Protein AF-A0A3D9CYR2-F1 (afdb_monomer)

Structure (mmCIF, N/CA/C/O backbone):
data_AF-A0A3D9CYR2-F1
#
_entry.id   AF-A0A3D9CYR2-F1
#
loop_
_atom_site.group_PDB
_atom_site.id
_atom_site.type_symbol
_atom_site.label_atom_id
_atom_site.label_alt_id
_atom_site.label_comp_id
_atom_site.label_asym_id
_atom_site.label_entity_id
_atom_site.label_seq_id
_atom_site.pdbx_PDB_ins_code
_atom_site.Cartn_x
_atom_site.Cartn_y
_atom_site.Cartn_z
_atom_site.occupancy
_atom_site.B_iso_or_equiv
_atom_site.auth_seq_id
_atom_site.auth_comp_id
_atom_site.auth_asym_id
_atom_site.auth_atom_id
_atom_site.pdbx_PDB_model_num
ATOM 1 N N . MET A 1 1 ? -7.072 55.480 0.513 1.00 42.84 1 MET A N 1
ATOM 2 C CA . MET A 1 1 ? -6.463 54.305 -0.160 1.00 42.84 1 MET A CA 1
ATOM 3 C C . MET A 1 1 ? -5.850 53.434 0.936 1.00 42.84 1 MET A C 1
ATOM 5 O O . MET A 1 1 ? -5.068 53.984 1.683 1.00 42.84 1 MET A O 1
ATOM 9 N N . LYS A 1 2 ? -6.154 52.165 1.211 1.00 46.22 2 LYS A N 1
ATOM 10 C CA . LYS A 1 2 ? -6.971 51.106 0.607 1.00 46.22 2 LYS A CA 1
ATOM 11 C C . LYS A 1 2 ? -7.495 50.254 1.786 1.00 46.22 2 LYS A C 1
ATOM 13 O O . LYS A 1 2 ? -6.714 49.564 2.427 1.00 46.22 2 LYS A O 1
ATOM 18 N N . LYS A 1 3 ? -8.793 50.323 2.096 1.00 49.12 3 LYS A N 1
ATOM 19 C CA . LYS A 1 3 ? -9.496 49.328 2.926 1.00 49.12 3 LYS A CA 1
ATOM 20 C C . LYS A 1 3 ? -9.968 48.233 1.973 1.00 49.12 3 LYS A C 1
ATOM 22 O O . LYS A 1 3 ? -11.057 48.376 1.439 1.00 49.12 3 LYS A O 1
ATOM 27 N N . LEU A 1 4 ? -9.140 47.242 1.638 1.00 52.88 4 LEU A N 1
ATOM 28 C CA . LEU A 1 4 ? -9.572 46.180 0.713 1.00 52.88 4 LEU A CA 1
ATOM 29 C C . LEU A 1 4 ? -8.620 44.975 0.693 1.00 52.88 4 LEU A C 1
ATOM 31 O O . LEU A 1 4 ? -8.043 44.671 -0.337 1.00 52.88 4 LEU A O 1
ATOM 35 N N . LEU A 1 5 ? -8.431 44.298 1.827 1.00 51.19 5 LEU A N 1
ATOM 36 C CA . LEU A 1 5 ? -7.772 42.980 1.867 1.00 51.19 5 LEU A CA 1
ATOM 37 C C . LEU A 1 5 ? -8.342 42.110 3.003 1.00 51.19 5 LEU A C 1
ATOM 39 O O . LEU A 1 5 ? -7.603 41.485 3.751 1.00 51.19 5 LEU A O 1
ATOM 43 N N . LEU A 1 6 ? -9.667 42.094 3.165 1.00 46.38 6 LEU A N 1
ATOM 44 C CA . LEU A 1 6 ? -10.332 41.212 4.134 1.00 46.38 6 LEU A CA 1
ATOM 45 C C . LEU A 1 6 ? -11.439 40.373 3.487 1.00 46.38 6 LEU A C 1
ATOM 47 O O . LEU A 1 6 ? -12.475 40.152 4.085 1.00 46.38 6 LEU A O 1
ATOM 51 N N . PHE A 1 7 ? -11.242 39.943 2.244 1.00 47.69 7 PHE A N 1
ATOM 52 C CA . PHE A 1 7 ? -12.114 38.978 1.568 1.00 47.69 7 PHE A CA 1
ATOM 53 C C . PHE A 1 7 ? -11.292 38.262 0.491 1.00 47.69 7 PHE A C 1
ATOM 55 O O . PHE A 1 7 ? -11.448 38.508 -0.698 1.00 47.69 7 PHE A O 1
ATOM 62 N N . SER A 1 8 ? -10.354 37.411 0.910 1.00 45.47 8 SER A N 1
ATOM 63 C CA . SER A 1 8 ? -9.759 36.419 0.012 1.00 45.47 8 SER A CA 1
ATOM 64 C C . SER A 1 8 ? -9.981 35.038 0.610 1.00 45.47 8 SER A C 1
ATOM 66 O O . SER A 1 8 ? -9.232 34.582 1.465 1.00 45.47 8 SER A O 1
ATOM 68 N N . LEU A 1 9 ? -11.098 34.453 0.176 1.00 43.81 9 LEU A N 1
ATOM 69 C CA . LEU A 1 9 ? -11.308 33.026 -0.051 1.00 43.81 9 LEU A CA 1
ATOM 70 C C . LEU A 1 9 ? -10.825 32.075 1.057 1.00 43.81 9 LEU A C 1
ATOM 72 O O . LEU A 1 9 ? -9.909 31.275 0.887 1.00 43.81 9 LEU A O 1
ATOM 76 N N . LEU A 1 10 ? -11.594 32.056 2.144 1.00 48.41 10 LEU A N 1
ATOM 77 C CA . LEU A 1 10 ? -11.950 30.817 2.839 1.00 48.41 10 LEU A CA 1
ATOM 78 C C . LEU A 1 10 ? -12.806 29.949 1.901 1.00 48.41 10 LEU A C 1
ATOM 80 O O . LEU A 1 10 ? -14.018 29.873 2.051 1.00 48.41 10 LEU A O 1
ATOM 84 N N . ILE A 1 11 ? -12.188 29.342 0.889 1.00 52.81 11 ILE A N 1
ATOM 85 C CA . ILE A 1 11 ? -12.760 28.197 0.173 1.00 52.81 11 ILE A CA 1
ATOM 86 C C . ILE A 1 11 ? -11.603 27.249 -0.137 1.00 52.81 11 ILE A C 1
ATOM 88 O O . ILE A 1 11 ? -11.166 27.112 -1.274 1.00 52.81 11 ILE A O 1
ATOM 92 N N . ILE A 1 12 ? -11.076 26.603 0.902 1.00 53.94 12 ILE A N 1
ATOM 93 C CA . ILE A 1 12 ? -10.511 25.271 0.707 1.00 53.94 12 ILE A CA 1
ATOM 94 C C . ILE A 1 12 ? -11.660 24.339 1.050 1.00 53.94 12 ILE A C 1
ATOM 96 O O . ILE A 1 12 ? -11.961 24.080 2.212 1.00 53.94 12 ILE A O 1
ATOM 100 N N . SER A 1 13 ? -12.369 23.953 -0.003 1.00 43.34 13 SER A N 1
ATOM 101 C CA . SER A 1 13 ? -13.354 22.888 -0.021 1.00 43.34 13 SER A CA 1
ATOM 102 C C . SER A 1 13 ? -12.789 21.664 0.697 1.00 43.34 13 SER A C 1
ATOM 104 O O . SER A 1 13 ? -11.950 20.947 0.149 1.00 43.34 13 SER A O 1
ATOM 106 N N . GLN A 1 14 ? -13.255 21.419 1.918 1.00 45.66 14 GLN A N 1
ATOM 107 C CA . GLN A 1 14 ? -13.211 20.089 2.496 1.00 45.66 14 GLN A CA 1
ATOM 108 C C . GLN A 1 14 ? -14.161 19.238 1.653 1.00 45.66 14 GLN A C 1
ATOM 110 O O . GLN A 1 14 ? -15.364 19.200 1.888 1.00 45.66 14 GLN A O 1
ATOM 115 N N . LEU A 1 15 ? -13.627 18.580 0.626 1.00 43.56 15 LEU A N 1
ATOM 116 C CA . LEU A 1 15 ? -14.238 17.362 0.116 1.00 43.56 15 LEU A CA 1
ATOM 117 C C . LEU A 1 15 ? -13.933 16.264 1.140 1.00 43.56 15 LEU A C 1
ATOM 119 O O . LEU A 1 15 ? -13.106 15.387 0.907 1.00 43.56 15 LEU A O 1
ATOM 123 N N . SER A 1 16 ? -14.552 16.353 2.317 1.00 47.31 16 SER A N 1
ATOM 124 C CA . SER A 1 16 ? -14.657 15.223 3.229 1.00 47.31 16 SER A CA 1
ATOM 125 C C . SER A 1 16 ? -15.681 14.267 2.622 1.00 47.31 16 SER A C 1
ATOM 127 O O . SER A 1 16 ? -16.867 14.290 2.942 1.00 47.31 16 SER A O 1
ATOM 129 N N . PHE A 1 17 ? -15.233 13.454 1.662 1.00 49.62 17 PHE A N 1
ATOM 130 C CA . PHE A 1 17 ? -15.989 12.286 1.225 1.00 49.62 17 PHE A CA 1
ATOM 131 C C . PHE A 1 17 ? -16.207 11.411 2.456 1.00 49.62 17 PHE A C 1
ATOM 133 O O . PHE A 1 17 ? -15.245 10.825 2.937 1.00 49.62 17 PHE A O 1
ATOM 140 N N . GLY A 1 18 ? -17.435 11.418 2.990 1.00 49.38 18 GLY A N 1
ATOM 141 C CA . GLY A 1 18 ? -17.879 10.595 4.117 1.00 49.38 18 GLY A CA 1
ATOM 142 C C . GLY A 1 18 ? -16.803 10.422 5.180 1.00 49.38 18 GLY A C 1
ATOM 143 O O . GLY A 1 18 ? -16.190 9.362 5.250 1.00 49.38 18 GLY A O 1
ATOM 144 N N . GLN A 1 19 ? -16.530 11.471 5.960 1.00 49.75 19 GLN A N 1
ATOM 145 C CA . GLN A 1 19 ? -15.589 11.378 7.070 1.00 49.75 19 GLN A CA 1
ATOM 146 C C . GLN A 1 19 ? -16.124 10.310 8.029 1.00 49.75 19 GLN A C 1
ATOM 148 O O . GLN A 1 19 ? -17.091 10.536 8.753 1.00 49.75 19 GLN A O 1
ATOM 153 N N . PHE A 1 20 ? -15.555 9.107 7.964 1.00 62.25 20 PHE A N 1
ATOM 154 C CA . PHE A 1 20 ? -15.758 8.082 8.972 1.00 62.25 20 PHE A CA 1
ATOM 155 C C . PHE A 1 20 ? -15.062 8.579 10.233 1.00 62.25 20 PHE A C 1
ATOM 157 O O . PHE A 1 20 ? -13.913 8.234 10.515 1.00 62.25 20 PHE A O 1
ATOM 164 N N . ASP A 1 21 ? -15.741 9.482 10.935 1.00 61.31 21 ASP A N 1
ATOM 165 C CA . ASP A 1 21 ? -15.274 10.034 12.189 1.00 61.31 21 ASP A CA 1
ATOM 166 C C . ASP A 1 21 ? -14.985 8.854 13.120 1.00 61.31 21 ASP A C 1
ATOM 168 O O . ASP A 1 21 ? -15.880 8.073 13.451 1.00 61.31 21 ASP A O 1
ATOM 172 N N . ASN A 1 22 ? -13.718 8.729 13.525 1.00 78.75 22 ASN A N 1
ATOM 173 C CA . ASN A 1 22 ? -13.174 7.718 14.441 1.00 78.75 22 ASN A CA 1
ATOM 174 C C . ASN A 1 22 ? -12.712 6.369 13.855 1.00 78.75 22 ASN A C 1
ATOM 176 O O . ASN A 1 22 ? -12.506 5.438 14.636 1.00 78.75 22 ASN A O 1
ATOM 180 N N . LEU A 1 23 ? -12.477 6.225 12.544 1.00 87.69 23 LEU A N 1
ATOM 181 C CA . LEU A 1 23 ? -11.681 5.070 12.098 1.00 87.69 23 LEU A CA 1
ATOM 182 C C . LEU A 1 23 ? -10.227 5.199 12.575 1.00 87.69 23 LEU A C 1
ATOM 184 O O . LEU A 1 23 ? -9.652 6.286 12.482 1.00 87.69 23 LEU A O 1
ATOM 188 N N . PRO A 1 24 ? -9.607 4.110 13.065 1.00 91.50 24 PRO A N 1
ATOM 189 C CA . PRO A 1 24 ? -8.216 4.156 13.477 1.00 91.50 24 PRO A CA 1
ATOM 190 C C . PRO A 1 24 ? -7.319 4.350 12.252 1.00 91.50 24 PRO A C 1
ATOM 192 O O . PRO A 1 24 ? -7.443 3.638 11.250 1.00 91.50 24 PRO A O 1
ATOM 195 N N . GLU A 1 25 ? -6.398 5.306 12.352 1.00 93.50 25 GLU A N 1
ATOM 196 C CA . GLU A 1 25 ? -5.331 5.470 11.372 1.00 93.50 25 GLU A CA 1
ATOM 197 C C . GLU A 1 25 ? -4.316 4.337 11.515 1.00 93.50 25 GLU A C 1
ATOM 199 O O . GLU A 1 25 ? -3.857 4.020 12.613 1.00 93.50 25 GLU A O 1
ATOM 204 N N . LYS A 1 26 ? -3.965 3.734 10.383 1.00 92.69 26 LYS A N 1
ATOM 205 C CA . LYS A 1 26 ? -3.000 2.646 10.271 1.00 92.69 26 LYS A CA 1
ATOM 206 C C . LYS A 1 26 ? -1.993 2.968 9.187 1.00 92.69 26 LYS A C 1
ATOM 208 O O . LYS A 1 26 ? -2.328 3.521 8.135 1.00 92.69 26 LYS A O 1
ATOM 213 N N . THR A 1 27 ? -0.746 2.607 9.437 1.00 94.88 27 THR A N 1
ATOM 214 C CA . THR A 1 27 ? 0.367 2.842 8.524 1.00 94.88 27 THR A CA 1
ATOM 215 C C . THR A 1 27 ? 0.746 1.557 7.806 1.00 94.88 27 THR A C 1
ATOM 217 O O . THR A 1 27 ? 1.071 0.538 8.419 1.00 94.88 27 THR A O 1
ATOM 220 N N . ALA A 1 28 ? 0.761 1.627 6.478 1.00 94.00 28 ALA A N 1
ATOM 221 C CA . ALA A 1 28 ? 1.272 0.578 5.619 1.00 94.00 28 ALA A CA 1
ATOM 222 C C . ALA A 1 28 ? 2.682 0.942 5.146 1.00 94.00 28 ALA A C 1
ATOM 224 O O . ALA A 1 28 ? 2.880 1.929 4.433 1.00 94.00 28 ALA A O 1
ATOM 225 N N . TYR A 1 29 ? 3.664 0.135 5.539 1.00 95.50 29 TYR A N 1
ATOM 226 C CA . TYR A 1 29 ? 5.040 0.228 5.076 1.00 95.50 29 TYR A CA 1
ATOM 227 C C . TYR A 1 29 ? 5.313 -0.829 4.014 1.00 95.50 29 TYR A C 1
ATOM 229 O O . TYR A 1 29 ? 4.923 -1.987 4.158 1.00 95.50 29 TYR A O 1
ATOM 237 N N . PHE A 1 3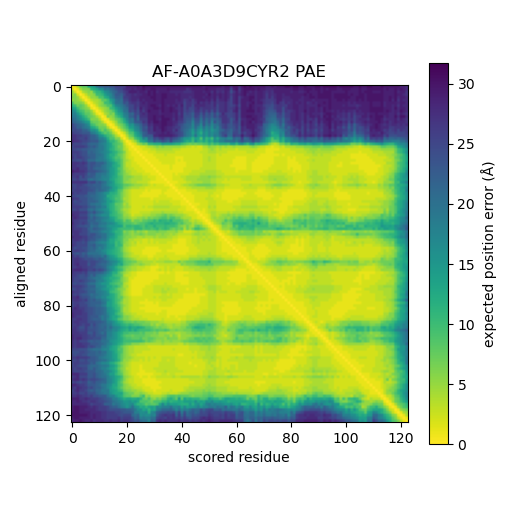0 ? 6.045 -0.445 2.976 1.00 96.25 30 PHE A N 1
ATOM 238 C CA . PHE A 1 30 ? 6.379 -1.332 1.875 1.00 96.25 30 PHE A CA 1
ATOM 239 C C . PHE A 1 30 ? 7.824 -1.155 1.432 1.00 96.25 30 PHE A C 1
ATOM 241 O O . PHE A 1 30 ? 8.294 -0.042 1.185 1.00 96.25 30 PHE A O 1
ATOM 248 N N . LYS A 1 31 ? 8.530 -2.276 1.317 1.00 96.12 31 LYS A N 1
ATOM 249 C CA . LYS A 1 31 ? 9.858 -2.363 0.722 1.00 96.12 31 LYS A CA 1
ATOM 250 C C . LYS A 1 31 ? 9.736 -3.056 -0.642 1.00 96.12 31 LYS A C 1
ATOM 252 O O . LYS A 1 31 ? 9.661 -4.289 -0.680 1.00 96.12 31 LYS A O 1
ATOM 257 N N . PRO A 1 32 ? 9.679 -2.285 -1.744 1.00 96.12 32 PRO A N 1
ATOM 258 C CA . PRO A 1 32 ? 9.499 -2.836 -3.082 1.00 96.12 32 PRO A CA 1
ATOM 259 C C . PRO A 1 32 ? 10.732 -3.607 -3.576 1.00 96.12 32 PRO A C 1
ATOM 261 O O . PRO A 1 32 ? 11.831 -3.449 -3.029 1.00 96.12 32 PRO A O 1
ATOM 264 N N . PRO A 1 33 ? 10.591 -4.380 -4.671 1.00 94.88 33 PRO A N 1
ATOM 265 C CA . PRO A 1 33 ? 11.732 -4.764 -5.494 1.00 94.88 33 PRO A CA 1
ATOM 266 C C . PRO A 1 33 ? 12.569 -3.535 -5.877 1.00 94.88 33 PRO A C 1
ATOM 268 O O . PRO A 1 33 ? 12.025 -2.479 -6.197 1.00 94.88 33 PRO A O 1
ATOM 271 N N . SER A 1 34 ? 13.895 -3.678 -5.928 1.00 93.31 34 SER A N 1
ATOM 272 C CA . SER A 1 34 ? 14.804 -2.575 -6.287 1.00 93.31 34 SER A CA 1
ATOM 273 C C . SER A 1 34 ? 14.621 -2.051 -7.716 1.00 93.31 34 SER A C 1
ATOM 275 O O . SER A 1 34 ? 15.147 -0.992 -8.045 1.00 93.31 34 SER A O 1
ATOM 277 N N . SER A 1 35 ? 13.899 -2.782 -8.568 1.00 92.88 35 SER A N 1
ATOM 278 C CA . SER A 1 35 ? 13.548 -2.367 -9.927 1.00 92.88 35 SER A CA 1
ATOM 279 C C . SER A 1 35 ? 12.388 -1.368 -9.988 1.00 92.88 35 SER A C 1
ATOM 281 O O . SER A 1 35 ? 12.161 -0.784 -11.044 1.00 92.88 35 SER A O 1
ATOM 283 N N . TRP A 1 36 ? 11.634 -1.167 -8.902 1.00 94.06 36 TRP A N 1
ATOM 284 C CA . TRP A 1 36 ? 10.512 -0.229 -8.892 1.00 94.06 36 TRP A CA 1
ATOM 285 C C . TRP A 1 36 ? 11.006 1.195 -8.634 1.00 94.06 36 TRP A C 1
ATOM 287 O O . TRP A 1 36 ? 11.654 1.463 -7.625 1.00 94.06 36 TRP A O 1
ATOM 297 N N . THR A 1 37 ? 10.660 2.125 -9.525 1.00 89.94 37 THR A N 1
ATOM 298 C CA . THR A 1 37 ? 11.003 3.549 -9.368 1.00 89.94 37 THR A CA 1
ATOM 299 C C . THR A 1 37 ? 10.081 4.256 -8.379 1.00 89.94 37 THR A C 1
ATOM 301 O O . THR A 1 37 ? 10.524 5.097 -7.597 1.00 89.94 37 THR A O 1
ATOM 304 N N . THR A 1 38 ? 8.790 3.926 -8.399 1.00 93.25 38 THR A N 1
ATOM 305 C CA . THR A 1 38 ? 7.786 4.532 -7.522 1.00 93.25 38 THR A CA 1
ATOM 306 C C . THR A 1 38 ? 6.792 3.459 -7.096 1.00 93.25 38 THR A C 1
ATOM 308 O O . THR A 1 38 ? 6.142 2.870 -7.959 1.00 93.25 38 THR A O 1
ATOM 311 N N . PRO A 1 39 ? 6.684 3.157 -5.794 1.00 96.81 39 PRO A N 1
ATOM 312 C CA . PRO A 1 39 ? 5.606 2.328 -5.285 1.00 96.81 39 PRO A CA 1
ATOM 313 C C . PRO A 1 39 ? 4.355 3.170 -5.019 1.00 96.81 39 PRO A C 1
ATOM 315 O O . PRO A 1 39 ? 4.437 4.268 -4.463 1.00 96.81 39 PRO A O 1
ATOM 318 N N . CYS A 1 40 ? 3.203 2.625 -5.381 1.00 97.38 40 CYS A N 1
ATOM 319 C CA . CYS A 1 40 ? 1.882 3.146 -5.069 1.00 97.38 40 CYS A CA 1
ATOM 320 C C . CYS A 1 40 ? 1.146 2.160 -4.174 1.00 97.38 40 CYS A C 1
ATOM 322 O O . CYS A 1 40 ? 1.492 0.978 -4.096 1.00 97.38 40 CYS A O 1
ATOM 324 N N . SER A 1 41 ? 0.111 2.655 -3.514 1.00 97.19 41 SER A N 1
ATOM 325 C CA . SER A 1 41 ? -0.813 1.821 -2.774 1.00 97.19 41 SER A CA 1
ATOM 326 C C . SER A 1 41 ? -2.221 2.400 -2.828 1.00 97.19 41 SER A C 1
ATOM 328 O O . SER A 1 41 ? -2.409 3.616 -2.906 1.00 97.19 41 SER A O 1
ATOM 330 N N . TYR A 1 42 ? -3.206 1.513 -2.758 1.00 95.12 42 TYR A N 1
ATOM 331 C CA . TYR A 1 42 ? -4.575 1.843 -2.380 1.00 95.12 42 TYR A CA 1
ATOM 332 C C . TYR A 1 42 ? -5.084 0.816 -1.368 1.00 95.12 42 TYR A C 1
ATOM 334 O O . TYR A 1 42 ? -4.483 -0.248 -1.182 1.00 95.12 42 TYR A O 1
ATOM 342 N N . MET A 1 43 ? -6.196 1.143 -0.716 1.00 93.44 43 MET A N 1
ATOM 343 C CA . MET A 1 43 ? -6.931 0.212 0.129 1.00 93.44 43 MET A CA 1
ATOM 344 C C . MET A 1 43 ? -8.376 0.106 -0.340 1.00 93.44 43 MET A C 1
ATOM 346 O O . MET A 1 43 ? -8.914 1.090 -0.821 1.00 93.44 43 MET A O 1
ATOM 350 N N . ASN A 1 44 ? -9.010 -1.042 -0.142 1.00 92.81 44 ASN A N 1
ATOM 351 C CA . ASN A 1 44 ? -10.460 -1.180 -0.181 1.00 92.81 44 ASN A CA 1
ATOM 352 C C . ASN A 1 44 ? -10.951 -1.629 1.187 1.00 92.81 44 ASN A C 1
ATOM 354 O O . ASN A 1 44 ? -10.332 -2.466 1.851 1.00 92.81 44 ASN A O 1
ATOM 358 N N . PHE A 1 45 ? -12.061 -1.050 1.619 1.00 91.06 45 PHE A N 1
ATOM 359 C CA . PHE A 1 45 ? -12.627 -1.358 2.916 1.00 91.06 45 PHE A CA 1
ATOM 360 C C . PHE A 1 45 ? -13.206 -2.774 2.948 1.00 91.06 45 PHE A C 1
ATOM 362 O O . PHE A 1 45 ? -13.917 -3.194 2.038 1.00 91.06 45 PHE A O 1
ATOM 369 N N . ILE A 1 46 ? -12.927 -3.484 4.038 1.00 91.94 46 ILE A N 1
ATOM 370 C CA . ILE A 1 46 ? -13.627 -4.718 4.410 1.00 91.94 46 ILE A CA 1
ATOM 371 C C . ILE A 1 46 ? -14.520 -4.438 5.623 1.00 91.94 46 ILE A C 1
ATOM 373 O O . ILE A 1 46 ? -15.652 -4.904 5.668 1.00 91.94 46 ILE A O 1
ATOM 377 N N . ASP A 1 47 ? -14.028 -3.652 6.586 1.00 89.75 47 ASP A N 1
ATOM 378 C CA . ASP A 1 47 ? -14.796 -3.127 7.714 1.00 89.75 47 ASP A CA 1
ATOM 379 C C . ASP A 1 47 ? -14.426 -1.648 7.969 1.00 89.75 47 ASP A C 1
ATOM 381 O O . ASP A 1 47 ? -13.241 -1.350 8.197 1.00 89.75 47 ASP A O 1
ATOM 385 N N . PRO A 1 48 ? -15.399 -0.713 7.936 1.00 87.25 48 PRO A N 1
ATOM 386 C CA . PRO A 1 48 ? -16.813 -0.921 7.593 1.00 87.25 48 PRO A CA 1
ATOM 387 C C . PRO A 1 48 ? -16.990 -1.336 6.129 1.00 87.25 48 PRO A C 1
ATOM 389 O O . PRO A 1 48 ? -16.266 -0.862 5.262 1.00 87.25 48 PRO A O 1
ATOM 392 N N . VAL A 1 49 ? -17.975 -2.184 5.827 1.00 85.88 49 VAL A N 1
ATOM 393 C CA . VAL A 1 49 ? -18.335 -2.460 4.427 1.00 85.88 49 VAL A CA 1
ATOM 394 C C . VAL A 1 49 ? -18.947 -1.194 3.832 1.00 85.88 49 VAL A C 1
ATOM 396 O O . VAL A 1 49 ? -19.996 -0.733 4.286 1.00 85.88 49 VAL A O 1
ATOM 399 N N . VAL A 1 50 ? -18.299 -0.628 2.816 1.00 80.19 50 VAL A N 1
ATOM 400 C CA . VAL A 1 50 ? -18.752 0.592 2.134 1.00 80.19 50 VAL A CA 1
ATOM 401 C C . VAL A 1 50 ? -18.751 0.378 0.628 1.00 80.19 50 VAL A C 1
ATOM 403 O O . VAL A 1 50 ? -18.018 -0.456 0.112 1.00 80.19 50 VAL A O 1
ATOM 406 N N . THR A 1 51 ? -19.549 1.158 -0.095 1.00 74.69 51 THR A N 1
ATOM 407 C CA . THR A 1 51 ? -19.605 1.117 -1.567 1.00 74.69 51 THR A CA 1
ATOM 408 C C . THR A 1 51 ? -18.518 1.978 -2.224 1.00 74.69 51 THR A C 1
ATOM 410 O O . THR A 1 51 ? -18.686 2.416 -3.360 1.00 74.69 51 THR A O 1
ATOM 413 N N . ILE A 1 52 ? -17.462 2.324 -1.482 1.00 76.50 52 ILE A N 1
ATOM 414 C CA . ILE A 1 52 ? -16.339 3.121 -1.980 1.00 76.50 52 ILE A CA 1
ATOM 415 C C . ILE A 1 52 ? -15.243 2.153 -2.400 1.00 76.50 52 ILE A C 1
ATOM 417 O O . ILE A 1 52 ? -14.602 1.543 -1.547 1.00 76.50 52 ILE A O 1
ATOM 421 N N . ASP A 1 53 ? -15.012 2.091 -3.706 1.00 70.75 53 ASP A N 1
ATOM 422 C CA . ASP A 1 53 ? -13.879 1.389 -4.289 1.00 70.75 53 ASP A CA 1
ATOM 423 C C . ASP A 1 53 ? -12.783 2.398 -4.630 1.00 70.75 53 ASP A C 1
ATOM 425 O O . ASP A 1 53 ? -12.996 3.365 -5.370 1.00 70.75 53 ASP A O 1
ATOM 429 N N . PHE A 1 54 ? -11.593 2.173 -4.087 1.00 85.75 54 PHE A N 1
ATOM 430 C CA . PHE A 1 54 ? -10.385 2.833 -4.545 1.00 85.75 54 PHE A CA 1
ATOM 431 C C . PHE A 1 54 ? -9.776 1.999 -5.667 1.00 85.75 54 PHE A C 1
ATOM 433 O O . PHE A 1 54 ? -9.678 0.773 -5.587 1.00 85.75 54 PHE A O 1
ATOM 440 N N . TYR A 1 55 ? -9.365 2.685 -6.730 1.00 85.81 55 TYR A N 1
ATOM 441 C CA . TYR A 1 55 ? -8.896 2.042 -7.948 1.00 85.81 55 TYR A CA 1
ATOM 442 C C . TYR A 1 55 ? -7.367 2.062 -8.046 1.00 85.81 55 TYR A C 1
ATOM 444 O O . TYR A 1 55 ? -6.726 3.031 -7.617 1.00 85.81 55 TYR A O 1
ATOM 452 N N . PRO A 1 56 ? -6.771 1.038 -8.680 1.00 89.88 56 PRO A N 1
ATOM 453 C CA . PRO A 1 56 ? -5.385 1.077 -9.106 1.00 89.88 56 PRO A CA 1
ATOM 454 C C . PRO A 1 56 ? -5.040 2.331 -9.940 1.00 89.88 56 PRO A C 1
ATOM 456 O O . PRO A 1 56 ? -5.873 2.817 -10.708 1.00 89.88 56 PRO A O 1
ATOM 459 N N . PRO A 1 57 ? -3.808 2.856 -9.822 1.00 93.38 57 PRO A N 1
ATOM 460 C CA . PRO A 1 57 ? -2.722 2.341 -8.989 1.00 93.38 57 PRO A CA 1
ATOM 461 C C . PRO A 1 57 ? -2.806 2.809 -7.527 1.00 93.38 57 PRO A C 1
ATOM 463 O O . PRO A 1 57 ? -1.966 2.419 -6.717 1.00 93.38 57 PRO A O 1
ATOM 466 N N . GLY A 1 58 ? -3.786 3.640 -7.172 1.00 93.25 58 GLY A N 1
ATOM 467 C CA . GLY A 1 58 ? -3.800 4.345 -5.899 1.00 93.25 58 GLY A CA 1
ATOM 468 C C . GLY A 1 58 ? -2.831 5.523 -5.854 1.00 93.25 58 GLY A C 1
ATOM 469 O O . GLY A 1 58 ? -2.481 6.112 -6.876 1.00 93.25 58 GLY A O 1
ATOM 470 N N . ASN A 1 59 ? -2.398 5.866 -4.644 1.00 95.00 59 ASN A N 1
ATOM 471 C CA . ASN A 1 59 ? -1.533 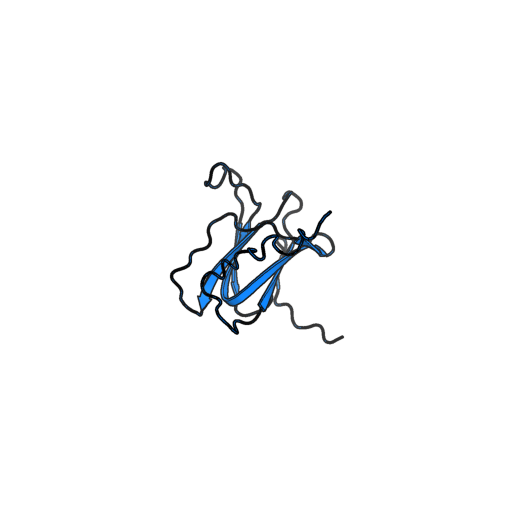7.009 -4.389 1.00 95.00 59 ASN A CA 1
ATOM 472 C C . ASN A 1 59 ? -0.060 6.582 -4.289 1.00 95.00 59 ASN A C 1
ATOM 474 O O . ASN A 1 59 ? 0.233 5.549 -3.677 1.00 95.00 59 ASN A O 1
ATOM 478 N N . PRO A 1 60 ? 0.886 7.381 -4.815 1.00 96.56 60 PRO A N 1
ATOM 479 C CA . PRO A 1 60 ? 2.309 7.179 -4.569 1.00 96.56 60 PRO A CA 1
ATOM 480 C C . PRO A 1 60 ? 2.633 7.181 -3.072 1.00 96.56 60 PRO A C 1
ATOM 482 O O . PRO A 1 60 ? 2.158 8.029 -2.315 1.00 96.56 60 PRO A O 1
ATOM 485 N N . MET A 1 61 ? 3.477 6.247 -2.644 1.00 97.38 61 MET A N 1
ATOM 486 C CA . MET A 1 61 ? 3.924 6.152 -1.256 1.00 97.38 61 MET A CA 1
ATOM 487 C C . MET A 1 61 ? 5.114 7.086 -0.992 1.00 97.38 61 MET A C 1
ATOM 489 O O . MET A 1 61 ? 5.929 7.361 -1.873 1.00 97.38 61 MET A O 1
ATOM 493 N N . THR A 1 62 ? 5.268 7.538 0.254 1.00 97.56 62 THR A N 1
ATOM 494 C CA . THR A 1 62 ? 6.359 8.445 0.656 1.00 97.56 62 THR A CA 1
ATOM 495 C C . THR A 1 62 ? 7.544 7.667 1.218 1.00 97.56 62 THR A C 1
ATOM 497 O O . THR A 1 62 ? 7.348 6.748 2.005 1.00 97.56 62 THR A O 1
ATOM 500 N N . SER A 1 63 ? 8.783 8.035 0.876 1.00 95.62 63 SER A N 1
ATOM 501 C CA . SER A 1 63 ? 9.983 7.417 1.469 1.00 95.62 63 SER A CA 1
ATOM 502 C C . SER A 1 63 ? 9.987 7.550 3.000 1.00 95.62 63 SER A C 1
ATOM 504 O O . SER A 1 63 ? 9.702 8.624 3.531 1.00 95.62 63 SER A O 1
ATOM 506 N N . ALA A 1 64 ? 10.289 6.463 3.714 1.00 92.88 64 ALA A N 1
ATOM 507 C CA . ALA A 1 64 ? 10.161 6.398 5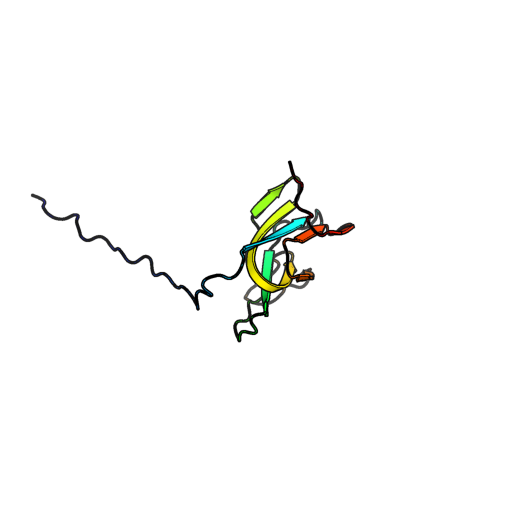.175 1.00 92.88 64 ALA A CA 1
ATOM 508 C C . ALA A 1 64 ? 11.358 5.761 5.890 1.00 92.88 64 ALA A C 1
ATOM 510 O O . ALA A 1 64 ? 11.644 6.103 7.035 1.00 92.88 64 ALA A O 1
ATOM 511 N N . CYS A 1 65 ? 12.047 4.821 5.245 1.00 85.88 65 CYS A N 1
ATOM 512 C CA . CYS A 1 65 ? 13.232 4.171 5.793 1.00 85.88 65 CYS A CA 1
ATOM 513 C C . CYS A 1 65 ? 14.164 3.705 4.667 1.00 85.88 65 CYS A C 1
ATOM 515 O O . CYS A 1 65 ? 13.903 3.956 3.490 1.00 85.88 65 CYS A O 1
ATOM 517 N N . LYS A 1 66 ? 15.270 3.024 5.002 1.00 87.75 66 LYS A N 1
ATOM 518 C CA . LYS A 1 66 ? 16.256 2.565 4.010 1.00 87.75 66 LYS A CA 1
ATOM 519 C C . LYS A 1 66 ? 15.628 1.595 2.996 1.00 87.75 66 LYS A C 1
ATOM 521 O O . LYS A 1 66 ? 15.541 0.390 3.238 1.00 87.75 66 LYS A O 1
ATOM 526 N N . GLY A 1 67 ? 15.240 2.142 1.844 1.00 90.00 67 GLY A N 1
ATOM 527 C CA . GLY A 1 67 ? 14.589 1.418 0.754 1.00 90.00 67 GLY A CA 1
ATOM 528 C C . GLY A 1 67 ? 13.124 1.060 1.014 1.00 90.00 67 GLY A C 1
ATOM 529 O O . GLY A 1 67 ? 12.609 0.201 0.310 1.00 90.00 67 GLY A O 1
ATOM 530 N N . CYS A 1 68 ? 12.466 1.665 2.010 1.00 92.44 68 CYS A N 1
ATOM 531 C CA . CYS A 1 68 ? 11.037 1.461 2.247 1.00 92.44 68 CYS A CA 1
ATOM 532 C C . CYS A 1 68 ? 10.246 2.766 2.193 1.00 92.44 68 CYS A C 1
ATOM 534 O O . CYS A 1 68 ? 10.762 3.854 2.466 1.00 92.44 68 CYS A O 1
ATOM 536 N N . TYR A 1 69 ? 8.967 2.614 1.888 1.00 97.31 69 TYR A N 1
ATOM 537 C CA . TYR A 1 69 ? 7.999 3.678 1.708 1.00 97.31 69 TYR A CA 1
ATOM 538 C C . TYR A 1 69 ? 6.826 3.459 2.660 1.00 97.31 69 TYR A C 1
ATOM 540 O O . TYR A 1 69 ? 6.605 2.338 3.115 1.00 97.31 69 TYR A O 1
ATOM 548 N N . LYS A 1 70 ? 6.076 4.517 2.963 1.00 96.56 70 LYS A N 1
ATOM 549 C CA . LYS A 1 70 ? 4.885 4.474 3.810 1.00 96.56 70 LYS A CA 1
ATOM 550 C C . LYS A 1 70 ? 3.711 5.219 3.188 1.00 96.56 70 LYS A C 1
ATOM 552 O O . LYS A 1 70 ? 3.900 6.179 2.436 1.00 96.56 70 LYS A O 1
ATOM 557 N N . ILE A 1 71 ? 2.517 4.805 3.581 1.00 96.69 71 ILE A N 1
ATOM 558 C CA . ILE A 1 71 ? 1.256 5.521 3.392 1.00 96.69 71 ILE A CA 1
ATOM 559 C C . ILE A 1 71 ? 0.355 5.250 4.600 1.00 96.69 71 ILE A C 1
ATOM 561 O O . ILE A 1 71 ? 0.508 4.225 5.267 1.00 96.69 71 ILE A O 1
ATOM 565 N N . THR A 1 72 ? -0.551 6.173 4.903 1.00 95.88 72 THR A N 1
ATOM 566 C CA . THR A 1 72 ? -1.510 6.048 6.003 1.00 95.88 72 THR A CA 1
ATOM 567 C C . THR A 1 72 ? -2.925 5.965 5.458 1.00 95.88 72 THR A C 1
ATOM 569 O O . THR A 1 72 ? -3.281 6.675 4.517 1.00 95.88 72 THR A O 1
ATOM 572 N N . TYR A 1 73 ? -3.726 5.109 6.077 1.00 93.00 73 TYR A N 1
ATOM 573 C CA . TYR A 1 73 ? -5.136 4.924 5.770 1.00 93.00 73 TYR A CA 1
ATOM 574 C C . TYR A 1 73 ? -5.944 4.833 7.062 1.00 93.00 73 TYR A C 1
ATOM 576 O O . TYR A 1 73 ? -5.404 4.449 8.094 1.00 93.00 73 TYR A O 1
ATOM 584 N N . ALA A 1 74 ? -7.238 5.131 7.004 1.00 91.19 74 ALA A N 1
ATOM 585 C CA . ALA A 1 74 ? -8.145 4.971 8.137 1.00 91.19 74 ALA A CA 1
ATOM 586 C C . ALA A 1 74 ? -9.104 3.803 7.867 1.00 91.19 74 ALA A C 1
ATOM 588 O O . ALA A 1 74 ? -9.885 3.874 6.923 1.00 91.19 74 ALA A O 1
ATOM 589 N N . PHE A 1 75 ? -9.029 2.723 8.653 1.00 90.62 75 PHE A N 1
ATOM 590 C CA . PHE A 1 75 ? -9.853 1.514 8.465 1.00 90.62 75 PHE A CA 1
ATOM 591 C C . PHE A 1 75 ? -9.891 0.635 9.721 1.00 90.62 75 PHE A C 1
ATOM 593 O O . PHE A 1 75 ? -8.913 0.597 10.464 1.00 90.62 75 PHE A O 1
ATOM 600 N N . ASN A 1 76 ? -10.945 -0.167 9.926 1.00 91.88 76 ASN A N 1
ATOM 601 C CA . ASN A 1 76 ? -10.917 -1.261 10.912 1.00 91.88 76 ASN A CA 1
ATOM 602 C C . ASN A 1 76 ? -10.306 -2.520 10.298 1.00 91.88 76 ASN A C 1
ATOM 604 O O . ASN A 1 76 ? -9.320 -3.041 10.816 1.00 91.88 76 ASN A O 1
ATOM 608 N N . LYS A 1 77 ? -10.820 -2.934 9.139 1.00 93.06 77 LYS A N 1
ATOM 609 C CA . LYS A 1 77 ? -10.256 -3.999 8.311 1.00 93.06 77 LYS A CA 1
ATOM 610 C C . LYS A 1 77 ? -10.242 -3.556 6.854 1.00 93.06 77 LYS A C 1
ATOM 612 O O . LYS A 1 77 ? -11.233 -3.018 6.362 1.00 93.06 77 LYS A O 1
ATOM 617 N N . ALA A 1 78 ? -9.141 -3.788 6.156 1.00 93.06 78 ALA A N 1
ATOM 618 C CA . ALA A 1 78 ? -9.018 -3.422 4.752 1.00 93.06 78 ALA A CA 1
ATOM 619 C C . ALA A 1 78 ? -8.225 -4.460 3.966 1.00 93.06 78 ALA A C 1
ATOM 621 O O . ALA A 1 78 ? -7.365 -5.156 4.506 1.00 93.06 78 ALA A O 1
ATOM 622 N N . TYR A 1 79 ? -8.506 -4.511 2.671 1.00 93.81 79 TYR A N 1
ATOM 623 C CA . TYR A 1 79 ? -7.616 -5.069 1.670 1.00 93.81 79 TYR A CA 1
ATOM 624 C C . TYR A 1 79 ? -6.668 -3.958 1.222 1.00 93.81 79 TYR A C 1
ATOM 626 O O . TYR A 1 79 ? -7.125 -2.918 0.756 1.00 93.81 79 TYR A O 1
ATOM 634 N N . VAL A 1 80 ? -5.362 -4.144 1.379 1.00 94.50 80 VAL A N 1
ATOM 635 C CA . VAL A 1 80 ? -4.342 -3.167 0.980 1.00 94.50 80 VAL A CA 1
ATOM 636 C C . VAL A 1 80 ? -3.525 -3.754 -0.154 1.00 94.50 80 VAL A C 1
ATOM 638 O O . VAL A 1 80 ? -2.994 -4.857 -0.028 1.00 94.50 80 VAL A O 1
ATOM 641 N N . GLU A 1 81 ? -3.387 -2.998 -1.239 1.00 95.44 81 GLU A N 1
ATOM 642 C CA . GLU A 1 81 ? -2.526 -3.349 -2.360 1.00 95.44 81 GLU A CA 1
ATOM 643 C C . GLU A 1 81 ? -1.336 -2.388 -2.453 1.00 95.44 81 GLU A C 1
ATOM 645 O O . GLU A 1 81 ? -1.466 -1.178 -2.255 1.00 95.44 81 GLU A O 1
ATOM 650 N N . PHE A 1 82 ? -0.173 -2.936 -2.788 1.00 96.31 82 PHE A N 1
ATOM 651 C CA . PHE A 1 82 ? 1.042 -2.238 -3.178 1.00 96.31 82 PHE A CA 1
ATOM 652 C C . PHE A 1 82 ? 1.347 -2.563 -4.633 1.00 96.31 82 PHE A C 1
ATOM 654 O O . PHE A 1 82 ? 1.403 -3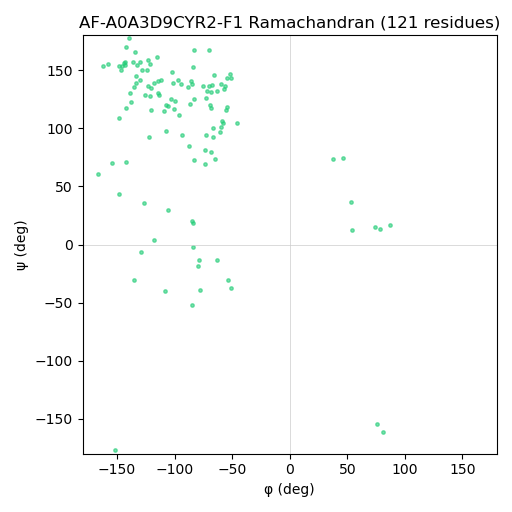.734 -4.996 1.00 96.31 82 PHE A O 1
ATOM 661 N N . ASN A 1 83 ? 1.612 -1.562 -5.461 1.00 96.75 83 ASN A N 1
ATOM 662 C CA . ASN A 1 83 ? 1.943 -1.767 -6.868 1.00 96.75 83 ASN A CA 1
ATOM 663 C C . ASN A 1 83 ? 3.011 -0.785 -7.353 1.00 96.75 83 ASN A C 1
ATOM 665 O O . ASN A 1 83 ? 3.396 0.145 -6.648 1.00 96.75 83 ASN A O 1
ATOM 669 N N . ASN A 1 84 ? 3.531 -1.003 -8.554 1.00 96.38 84 ASN A N 1
ATOM 670 C CA . ASN A 1 84 ? 4.644 -0.224 -9.101 1.00 96.38 84 ASN A CA 1
ATOM 671 C C . ASN A 1 84 ? 4.236 1.083 -9.798 1.00 96.38 84 ASN A C 1
ATOM 673 O O . ASN A 1 84 ? 4.983 1.571 -10.647 1.00 96.38 84 ASN A O 1
ATOM 677 N N . CYS A 1 85 ? 3.043 1.610 -9.500 1.00 94.94 85 CYS A N 1
ATOM 678 C CA . CYS A 1 85 ? 2.457 2.796 -10.129 1.00 94.94 85 CYS A CA 1
ATOM 679 C C . CYS A 1 85 ? 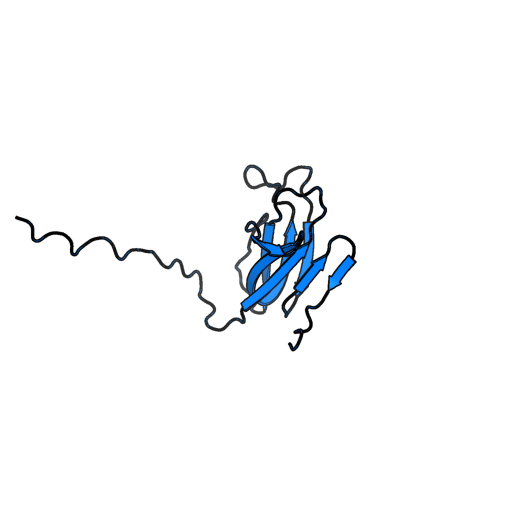2.367 2.740 -11.665 1.00 94.94 85 CYS A C 1
ATOM 681 O O . CYS A 1 85 ? 2.141 3.772 -12.298 1.00 94.94 85 CYS A O 1
ATOM 683 N N . ASN A 1 86 ? 2.569 1.580 -12.298 1.00 94.00 86 ASN A N 1
ATOM 684 C CA . ASN A 1 86 ? 2.681 1.491 -13.750 1.00 94.00 86 ASN A CA 1
ATOM 685 C C . ASN A 1 86 ? 1.295 1.440 -14.409 1.00 94.00 86 ASN A C 1
ATOM 687 O O . ASN A 1 86 ? 0.838 0.398 -14.882 1.00 94.00 86 ASN A O 1
ATOM 691 N N . TYR A 1 87 ? 0.628 2.588 -14.395 1.00 90.19 87 TYR A N 1
ATOM 692 C CA . TYR A 1 87 ? -0.711 2.811 -14.920 1.00 90.19 87 TYR A CA 1
ATOM 693 C C . TYR A 1 87 ? -0.654 3.906 -15.984 1.00 90.19 87 TYR A C 1
ATOM 695 O O . TYR A 1 87 ? -0.118 4.986 -15.740 1.00 90.19 87 TYR A O 1
ATOM 703 N N . ILE A 1 88 ? -1.192 3.637 -17.172 1.00 85.19 88 ILE A N 1
ATOM 704 C CA . ILE A 1 88 ? -1.203 4.589 -18.290 1.00 85.19 88 ILE A CA 1
ATOM 705 C C . ILE A 1 88 ? -2.642 4.743 -18.758 1.00 85.19 88 ILE A C 1
ATOM 707 O O . ILE A 1 88 ? -3.331 3.756 -19.007 1.00 85.19 88 ILE A O 1
ATOM 711 N N . SER A 1 89 ? -3.100 5.990 -18.871 1.00 84.38 89 SER A N 1
ATOM 712 C CA . SER A 1 89 ? -4.433 6.322 -19.395 1.00 84.38 89 SER A CA 1
ATOM 713 C C . SER A 1 89 ? -5.585 5.590 -18.688 1.00 84.38 89 SER A C 1
ATOM 715 O O . SER A 1 89 ? -6.558 5.202 -19.326 1.00 84.38 89 SER A O 1
ATOM 717 N N . GLY A 1 90 ? -5.475 5.387 -17.370 1.00 80.94 90 GLY A N 1
ATOM 718 C CA . GLY A 1 90 ? -6.515 4.731 -16.569 1.00 80.94 90 GLY A CA 1
ATOM 719 C C . GLY A 1 90 ? -6.560 3.202 -16.680 1.00 80.94 90 GLY A C 1
ATOM 720 O O . GLY A 1 90 ? -7.528 2.604 -16.223 1.00 80.94 90 GLY A O 1
ATOM 721 N N . SER A 1 91 ? -5.529 2.561 -17.240 1.00 86.12 91 SER A N 1
ATOM 722 C CA . SER A 1 91 ? -5.406 1.099 -17.316 1.00 86.12 91 SER A CA 1
ATOM 723 C C . SER A 1 91 ? -4.051 0.619 -16.776 1.00 86.12 91 SER A C 1
ATOM 725 O O . SER A 1 91 ? -3.054 1.340 -16.930 1.00 86.12 91 SER A O 1
ATOM 727 N N . PRO A 1 92 ? -3.964 -0.605 -16.209 1.00 87.88 92 PRO A N 1
ATOM 728 C CA . PRO A 1 92 ? -2.678 -1.215 -15.903 1.00 87.88 92 PRO A CA 1
ATOM 729 C C . PRO A 1 92 ? -1.868 -1.360 -17.192 1.00 87.88 92 PRO A C 1
ATOM 731 O O . PRO A 1 92 ? -2.403 -1.734 -18.239 1.00 87.88 92 PRO A O 1
ATOM 734 N N . ASN A 1 93 ? -0.576 -1.055 -17.126 1.00 90.19 93 ASN A N 1
ATOM 735 C CA . ASN A 1 93 ? 0.352 -1.308 -18.224 1.00 90.19 93 ASN A CA 1
ATOM 736 C C . ASN A 1 93 ? 0.845 -2.773 -18.187 1.00 90.19 93 ASN A C 1
ATOM 738 O O . ASN A 1 93 ? 0.705 -3.466 -17.184 1.00 90.19 93 ASN A O 1
ATOM 742 N N . THR A 1 94 ? 1.496 -3.238 -19.254 1.00 85.81 94 THR A N 1
ATOM 743 C CA . THR A 1 94 ? 2.001 -4.616 -19.434 1.00 85.81 94 THR A CA 1
ATOM 744 C C . THR A 1 94 ? 2.902 -5.100 -18.290 1.00 85.81 94 THR A C 1
ATOM 746 O O . THR A 1 94 ? 2.918 -6.282 -17.974 1.00 85.81 94 THR A O 1
ATOM 749 N N . ASN A 1 95 ? 3.634 -4.188 -17.642 1.00 88.19 95 ASN A N 1
ATOM 750 C CA . ASN A 1 95 ? 4.516 -4.499 -16.513 1.00 88.19 95 ASN A CA 1
ATOM 751 C C . ASN A 1 95 ? 3.925 -4.034 -15.178 1.00 88.19 95 ASN A C 1
ATOM 753 O O . ASN A 1 95 ? 4.679 -3.625 -14.297 1.00 88.19 95 ASN A O 1
ATOM 757 N N . TYR A 1 96 ? 2.601 -3.989 -15.038 1.00 91.56 96 TYR 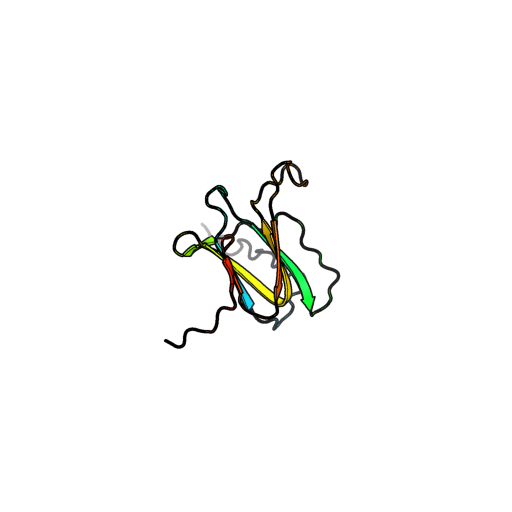A N 1
ATOM 758 C CA . TYR A 1 96 ? 1.961 -3.713 -13.759 1.00 91.56 96 TYR A CA 1
ATOM 759 C C . TYR A 1 96 ? 2.183 -4.895 -12.812 1.00 91.56 96 TYR A C 1
ATOM 761 O O . TYR A 1 96 ? 1.826 -6.031 -13.118 1.00 91.56 96 TYR A O 1
ATOM 769 N N . LEU A 1 97 ? 2.822 -4.626 -11.678 1.00 93.00 97 LEU A N 1
ATOM 770 C CA . LEU A 1 97 ? 3.135 -5.626 -10.662 1.00 93.00 97 LEU A CA 1
ATOM 771 C C . LEU A 1 97 ? 2.529 -5.170 -9.347 1.00 93.00 97 LEU A C 1
ATOM 773 O O . LEU A 1 97 ? 2.668 -3.996 -8.996 1.00 93.00 97 LEU A O 1
ATOM 777 N N . TYR A 1 98 ? 1.908 -6.098 -8.626 1.00 94.19 98 TYR A N 1
ATOM 778 C CA . TYR A 1 98 ? 1.239 -5.795 -7.372 1.00 94.19 98 TYR A CA 1
ATOM 779 C C . TYR A 1 98 ? 1.389 -6.912 -6.334 1.00 94.19 98 TYR A C 1
ATOM 781 O O . TYR A 1 98 ? 1.633 -8.073 -6.666 1.00 94.19 98 TYR A O 1
ATOM 789 N N . TYR A 1 99 ? 1.240 -6.530 -5.068 1.00 93.44 99 TYR A N 1
ATOM 790 C CA . TYR A 1 99 ? 1.135 -7.396 -3.898 1.00 93.44 99 TYR A CA 1
ATOM 791 C C . TYR A 1 99 ? -0.022 -6.899 -3.059 1.00 93.44 99 TYR A C 1
ATOM 793 O O . TYR A 1 99 ? -0.160 -5.693 -2.878 1.00 93.44 99 TYR A O 1
ATO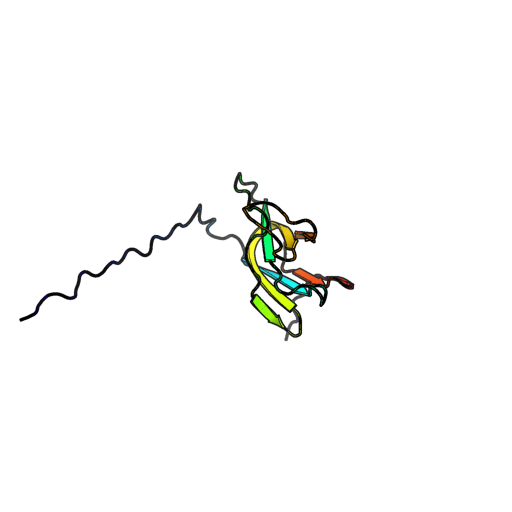M 801 N N . ALA A 1 100 ? -0.820 -7.801 -2.508 1.00 92.25 100 ALA A N 1
ATOM 802 C CA . ALA A 1 100 ? -1.954 -7.399 -1.703 1.00 92.25 100 ALA A CA 1
ATOM 803 C C . ALA A 1 100 ? -2.191 -8.333 -0.528 1.00 92.25 100 ALA A C 1
ATOM 805 O O . ALA A 1 100 ? -1.777 -9.494 -0.550 1.00 92.25 100 ALA A O 1
ATOM 806 N N . LEU A 1 101 ? -2.842 -7.800 0.499 1.00 93.50 101 LEU A N 1
ATOM 807 C CA . LEU A 1 101 ? -3.152 -8.518 1.725 1.00 93.50 101 LEU A CA 1
ATOM 808 C C . LEU A 1 101 ? -4.328 -7.883 2.462 1.00 93.50 101 LEU A C 1
ATOM 810 O O . LEU A 1 101 ? -4.574 -6.683 2.353 1.00 93.50 101 LEU A O 1
ATOM 814 N N . GLU A 1 102 ? -5.017 -8.685 3.266 1.00 94.56 102 GLU A N 1
ATOM 815 C CA . GLU A 1 102 ? -5.964 -8.179 4.255 1.00 94.56 102 GLU A CA 1
ATOM 816 C C . GLU A 1 102 ? -5.240 -7.827 5.555 1.00 94.56 102 GLU A C 1
ATOM 818 O O . GLU A 1 102 ? -4.345 -8.551 5.999 1.00 94.56 102 GLU A O 1
ATOM 823 N N . THR A 1 103 ? -5.636 -6.730 6.194 1.00 92.88 103 THR A N 1
ATOM 824 C CA . THR A 1 103 ? -5.086 -6.331 7.490 1.00 92.88 103 THR A CA 1
ATOM 825 C C . THR A 1 103 ? -6.100 -5.599 8.360 1.00 92.88 103 THR A C 1
ATOM 827 O O . THR A 1 103 ? -7.018 -4.936 7.876 1.00 92.88 103 THR A O 1
ATOM 830 N N . GLU A 1 104 ? -5.880 -5.697 9.669 1.00 94.38 104 GLU A N 1
ATOM 831 C CA . GLU A 1 104 ? -6.568 -4.956 10.727 1.00 94.38 104 GLU A CA 1
ATOM 832 C C . GLU A 1 104 ? -5.596 -4.073 11.525 1.00 94.38 104 GLU A C 1
ATOM 834 O O . GLU A 1 104 ? -5.993 -3.438 12.497 1.00 94.38 104 GLU A O 1
ATOM 839 N N . THR A 1 105 ? -4.321 -4.008 11.140 1.00 92.94 105 THR A N 1
ATOM 840 C CA . THR A 1 105 ? -3.264 -3.309 11.886 1.00 92.94 105 THR A CA 1
ATOM 841 C C . THR A 1 105 ? -2.316 -2.566 10.953 1.00 92.94 105 THR A C 1
ATOM 843 O O . THR A 1 105 ? -2.413 -2.669 9.726 1.00 92.94 105 THR A O 1
ATOM 846 N N . ASP A 1 106 ? -1.348 -1.870 11.546 1.00 92.94 106 ASP A N 1
ATOM 847 C CA . ASP A 1 106 ? -0.130 -1.474 10.847 1.00 92.94 106 ASP A CA 1
ATOM 848 C C . ASP A 1 106 ? 0.560 -2.698 10.238 1.00 92.94 106 ASP A C 1
ATOM 850 O O . ASP A 1 106 ? 0.584 -3.786 10.829 1.00 92.94 106 ASP A O 1
ATOM 854 N N . ILE A 1 107 ? 1.143 -2.513 9.055 1.00 90.81 107 ILE A N 1
ATOM 855 C CA . ILE A 1 107 ? 1.806 -3.581 8.302 1.00 90.81 107 ILE A CA 1
ATOM 856 C C . ILE A 1 107 ? 3.161 -3.125 7.790 1.00 90.81 107 ILE A C 1
ATOM 858 O O . ILE A 1 107 ? 3.336 -1.979 7.380 1.00 90.81 107 ILE A O 1
ATOM 862 N N . PHE A 1 108 ? 4.111 -4.054 7.757 1.00 92.19 108 PHE A N 1
ATOM 863 C CA . PHE A 1 108 ? 5.339 -3.913 6.991 1.00 92.19 108 PHE A CA 1
ATOM 864 C C . PHE A 1 108 ? 5.422 -5.059 5.990 1.00 92.19 108 PHE A C 1
ATOM 866 O O . PHE A 1 108 ? 5.534 -6.217 6.380 1.00 92.19 108 PHE A O 1
ATOM 873 N N . TYR A 1 109 ? 5.382 -4.754 4.700 1.00 92.62 109 TYR A N 1
ATOM 874 C CA . TYR A 1 109 ? 5.542 -5.751 3.650 1.00 92.62 109 TYR A CA 1
ATOM 875 C C . TYR A 1 109 ? 6.909 -5.598 2.981 1.00 92.62 109 TYR A C 1
ATOM 877 O O . TYR A 1 109 ? 7.226 -4.553 2.411 1.00 92.62 109 TYR A O 1
ATOM 885 N N . ASP A 1 110 ? 7.728 -6.647 3.030 1.00 93.00 110 ASP A N 1
ATOM 886 C CA . ASP A 1 110 ? 8.995 -6.729 2.302 1.00 93.00 110 ASP A CA 1
ATOM 887 C C . ASP A 1 110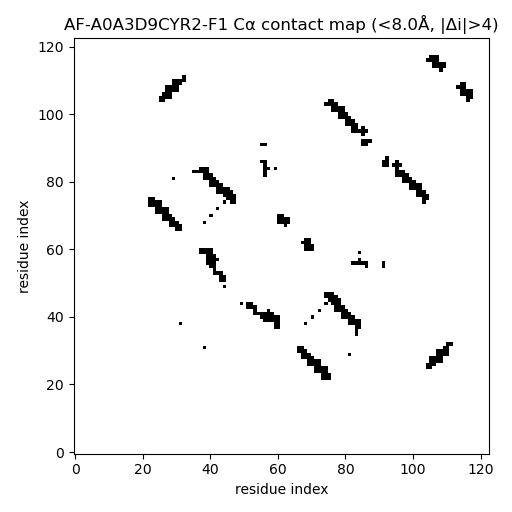 ? 8.818 -7.674 1.124 1.00 93.00 110 ASP A C 1
ATOM 889 O O . ASP A 1 110 ? 8.564 -8.857 1.324 1.00 93.00 110 ASP A O 1
ATOM 893 N N . TYR A 1 111 ? 9.003 -7.190 -0.101 1.00 89.88 111 TYR A N 1
ATOM 894 C CA . TYR A 1 111 ? 8.894 -8.040 -1.286 1.00 89.88 111 TYR A CA 1
ATOM 895 C C . TYR A 1 111 ? 9.729 -9.331 -1.194 1.00 89.88 111 TYR A C 1
ATOM 897 O O . TYR A 1 111 ? 9.280 -10.389 -1.628 1.00 89.88 111 TYR A O 1
ATOM 905 N N . LEU A 1 112 ? 10.927 -9.267 -0.607 1.00 90.62 112 LEU A N 1
ATOM 906 C CA . LEU A 1 112 ? 11.827 -10.419 -0.531 1.00 90.62 112 LEU A CA 1
ATOM 907 C C . LEU A 1 112 ? 11.459 -11.407 0.576 1.00 90.62 112 LEU A C 1
ATOM 909 O O . LEU A 1 112 ? 11.968 -12.526 0.579 1.00 90.62 112 LEU A O 1
ATOM 913 N N . ARG A 1 113 ? 10.659 -10.987 1.557 1.00 87.38 113 ARG A N 1
ATOM 914 C CA . ARG A 1 113 ? 10.419 -11.762 2.782 1.00 87.38 113 ARG A CA 1
ATOM 915 C C . ARG A 1 113 ? 8.937 -11.946 3.126 1.00 87.38 113 ARG A C 1
ATOM 917 O O . ARG A 1 113 ? 8.634 -12.689 4.052 1.00 87.38 113 ARG A O 1
ATOM 924 N N . GLY A 1 114 ? 8.034 -11.305 2.391 1.00 81.75 114 GLY A N 1
ATOM 925 C CA . GLY A 1 114 ? 6.600 -11.280 2.657 1.00 81.75 114 GLY A CA 1
ATOM 926 C C . GLY A 1 114 ? 6.189 -10.273 3.737 1.00 81.75 114 GLY A C 1
ATOM 927 O O . GLY A 1 114 ? 6.905 -9.318 4.058 1.00 81.75 114 GLY A O 1
ATOM 928 N N . GLN A 1 115 ? 4.988 -10.481 4.276 1.00 76.12 115 GLN A N 1
ATOM 929 C CA . GLN A 1 115 ? 4.388 -9.638 5.307 1.00 76.12 115 GLN A CA 1
ATOM 930 C C . GLN A 1 115 ? 5.025 -9.875 6.683 1.00 76.12 115 GLN A C 1
ATOM 932 O O . GLN A 1 115 ? 5.171 -11.009 7.135 1.00 76.12 115 GLN A O 1
ATOM 937 N N . PHE A 1 116 ? 5.288 -8.781 7.393 1.00 74.81 116 PHE A N 1
ATOM 938 C CA . PHE A 1 116 ? 5.580 -8.748 8.819 1.00 74.81 116 PHE A CA 1
ATOM 939 C C . PHE A 1 116 ? 4.556 -7.871 9.535 1.00 74.81 116 PHE A C 1
ATOM 941 O O . PHE A 1 116 ? 4.255 -6.752 9.112 1.00 74.81 116 PHE A O 1
ATOM 948 N N . LEU A 1 117 ? 4.048 -8.364 10.662 1.00 65.38 117 LEU A N 1
ATOM 949 C CA . LEU A 1 117 ? 3.317 -7.517 11.595 1.00 65.38 117 LEU A CA 1
ATOM 950 C C . LEU A 1 117 ? 4.325 -6.617 12.307 1.00 65.38 117 LEU A C 1
ATOM 952 O O . LEU A 1 117 ? 5.286 -7.112 12.906 1.00 65.38 117 LEU A O 1
ATOM 956 N N . ILE A 1 118 ? 4.101 -5.304 12.260 1.00 61.09 118 ILE A N 1
ATOM 957 C CA . ILE A 1 118 ? 4.844 -4.373 13.104 1.00 61.09 118 ILE A CA 1
ATOM 958 C C . ILE A 1 118 ? 4.303 -4.579 14.516 1.00 61.09 118 ILE A C 1
ATOM 960 O O . ILE A 1 118 ? 3.281 -4.016 14.895 1.00 61.09 118 ILE A O 1
ATOM 964 N N . ARG A 1 119 ? 4.959 -5.433 15.308 1.00 48.28 119 ARG A N 1
ATOM 965 C CA . ARG A 1 119 ? 4.767 -5.348 16.757 1.00 48.28 119 ARG A CA 1
ATOM 966 C C . ARG A 1 119 ? 5.292 -3.976 17.175 1.00 48.28 119 ARG A C 1
ATOM 968 O O . ARG A 1 119 ? 6.392 -3.630 16.734 1.00 48.28 119 ARG A O 1
ATOM 975 N N . PRO A 1 120 ? 4.554 -3.198 17.983 1.00 38.66 120 PRO A N 1
ATOM 976 C CA . PRO A 1 120 ? 5.079 -1.947 18.496 1.00 38.66 120 PRO A CA 1
ATOM 977 C C . PRO A 1 120 ? 6.394 -2.263 19.205 1.00 38.66 120 PRO A C 1
ATOM 979 O O . PRO A 1 120 ? 6.426 -3.029 20.171 1.00 38.66 120 PRO A O 1
ATOM 982 N N . LEU A 1 121 ? 7.495 -1.735 18.670 1.00 34.66 121 LEU A N 1
ATOM 983 C CA . LEU A 1 121 ? 8.738 -1.671 19.413 1.00 34.66 121 LEU A CA 1
ATOM 984 C C . LEU A 1 121 ? 8.463 -0.685 20.542 1.00 34.66 121 LEU A C 1
ATOM 986 O O . LEU A 1 121 ? 8.410 0.524 20.327 1.00 34.66 121 LEU A O 1
ATOM 990 N N . VAL A 1 122 ? 8.189 -1.232 21.724 1.00 29.98 122 VAL A N 1
ATOM 991 C CA .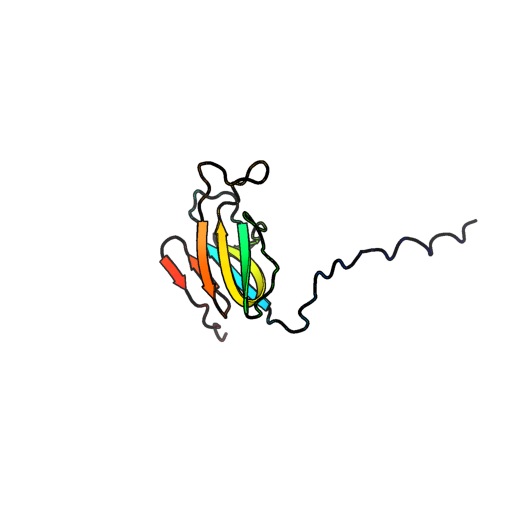 VAL A 1 122 ? 8.302 -0.497 22.979 1.00 29.98 122 VAL A CA 1
ATOM 992 C C . VAL A 1 122 ? 9.761 -0.044 23.044 1.00 29.98 122 VAL A C 1
ATOM 994 O O . VAL A 1 122 ? 10.653 -0.883 23.182 1.00 29.98 122 VAL A O 1
ATOM 997 N N . TYR A 1 123 ? 9.992 1.248 22.815 1.00 35.84 123 TYR A N 1
ATOM 998 C CA . TYR A 1 123 ? 11.247 1.913 23.156 1.00 35.84 123 TYR A CA 1
ATOM 999 C C . TYR A 1 123 ? 11.229 2.281 24.636 1.00 35.84 123 TYR A C 1
ATOM 1001 O O . TYR A 1 123 ? 10.155 2.719 25.109 1.00 35.84 123 TYR A O 1
#

pLDDT: mean 81.28, std 19.06, range [29.98, 97.56]

Organism: NCBI:txid358687

Solvent-accessible surface area (backbone atoms only — not comparable to full-atom values): 7596 Å² total; per-residue (Å²): 140,80,97,81,87,88,81,80,77,96,69,80,77,78,80,64,75,76,72,66,83,82,50,51,76,32,46,44,34,40,26,68,59,91,85,55,91,45,51,10,32,39,55,33,58,60,30,70,77,61,96,63,79,63,58,88,47,44,48,75,45,42,83,72,53,99,74,25,26,34,48,75,47,66,46,58,26,29,39,40,36,40,28,46,48,43,55,54,97,93,37,77,40,99,79,52,49,74,52,72,48,78,44,69,61,44,37,35,35,32,68,93,76,45,80,40,76,64,69,81,79,82,125

Radius of gyration: 18.3 Å; Cα contacts (8 Å, |Δi|>4): 213; chains: 1; bounding box: 36×66×43 Å

Sequence (123 aa):
MKKLLLFSLLIISQLSFGQFDNLPEKTAYFKPPSSWTTPCSYMNFIDPVVTIDFYPPGNPMTSACKGCYKITYAFNKAYVEFNNCNYISGSPNTNYLYYALETETDIFYDYLRGQFLIRPLVY

Mean predicted aligned error: 10.2 Å

Secondary structure (DSSP, 8-state):
-----S-S--------TT--TTPPEEEEEEE--TT-S--EEEEEEEES--S-PPPTT-EEPEEEETTEEEEEEE-SEEEEEEE---EETTEE-TT--EEEEEESS-EEEETTTEEEE------

InterPro domains:
  IPR013783 Immunoglobulin-like fold [G3DSA:2.60.40.10] (23-111)

Foldseek 3Di:
DDPDDPDDDPPPDPPPVPPPPDQDKAKEKEQDDPPQPWKAKDKDAPPVDDPDDDDPPHGTFDDDDDRMTMDMDGYQKIKMKMWSSCADPNHHDPPIDMDIDIDRHHWHQYPVPGIDDPDPPPD

Nearest PDB structures (foldseek):
  2c3g-assembly1_A  TM=7.229E-01  e=9.870E-04  Halalkalibacterium halodurans C-125
  2c3h-assembly4_D  TM=7.349E-01  e=1.337E-03  Halalkalibacterium halodurans C-125
  5b1c-assembly1_B-2  TM=4.078E-01  e=1.736E+00  Dengue virus 4 Dominica/814669/1981
  4x42-assembly2_C  TM=3.843E-01  e=2.083E+00  Dengue virus 4 Dominica/814669/1981
  3ie4-assembly2_B  TM=3.693E-01  e=2.500E+00  Drosophila melanogaster